Protein AF-A0A434KR19-F1 (afdb_monomer_lite)

Structure (mmCIF, N/CA/C/O backbone):
data_AF-A0A434KR19-F1
#
_entry.id   AF-A0A434KR19-F1
#
loop_
_atom_site.group_PDB
_atom_site.id
_atom_site.type_symbol
_atom_site.label_atom_id
_atom_site.label_alt_id
_atom_site.label_comp_id
_atom_site.label_asym_id
_atom_site.label_entity_id
_atom_site.label_seq_id
_atom_site.pdbx_PDB_ins_code
_atom_site.Cartn_x
_atom_site.Cartn_y
_atom_site.Cartn_z
_atom_site.occupancy
_atom_site.B_iso_or_equiv
_atom_site.auth_seq_id
_atom_site.auth_comp_id
_atom_site.auth_asym_id
_atom_site.auth_atom_id
_atom_site.pdbx_PDB_model_num
ATOM 1 N N . VAL A 1 1 ? 11.320 -6.186 -29.090 1.00 55.41 1 VAL A N 1
ATOM 2 C CA . VAL A 1 1 ? 11.719 -5.763 -27.721 1.00 55.41 1 VAL A CA 1
ATOM 3 C C . VAL A 1 1 ? 12.487 -6.864 -26.986 1.00 55.41 1 VAL A C 1
ATOM 5 O O . VAL A 1 1 ? 13.614 -6.605 -26.593 1.00 55.41 1 VAL A O 1
ATOM 8 N N . LEU A 1 2 ? 11.973 -8.102 -26.928 1.00 60.78 2 LEU A N 1
ATOM 9 C CA . LEU A 1 2 ? 12.638 -9.253 -26.282 1.00 60.78 2 LEU A CA 1
ATOM 10 C C . LEU A 1 2 ? 14.082 -9.520 -26.752 1.00 60.78 2 LEU A C 1
ATOM 12 O O . LEU A 1 2 ? 14.963 -9.740 -25.931 1.00 60.78 2 LEU A O 1
ATOM 16 N N . TYR A 1 3 ? 14.358 -9.425 -28.057 1.00 57.06 3 TYR A N 1
ATOM 17 C CA . TYR A 1 3 ? 15.700 -9.703 -28.590 1.00 57.06 3 TYR A CA 1
ATOM 18 C C . TYR A 1 3 ? 16.767 -8.686 -28.136 1.00 57.06 3 TYR A C 1
ATOM 20 O O . TYR A 1 3 ? 17.941 -9.021 -28.034 1.00 57.06 3 TYR A O 1
ATOM 28 N N . ARG A 1 4 ? 16.365 -7.444 -27.818 1.00 59.31 4 ARG A N 1
ATOM 29 C CA . ARG A 1 4 ? 17.275 -6.398 -27.317 1.00 59.31 4 ARG A CA 1
ATOM 30 C C . ARG A 1 4 ? 17.530 -6.506 -25.812 1.00 59.31 4 ARG A C 1
ATOM 32 O O . ARG A 1 4 ? 18.571 -6.047 -25.362 1.00 59.31 4 ARG A O 1
ATOM 39 N N . SER A 1 5 ? 16.640 -7.139 -25.045 1.00 60.62 5 SER A N 1
ATOM 40 C CA . SER A 1 5 ? 16.834 -7.371 -23.604 1.00 60.62 5 SER A CA 1
ATOM 41 C C . SER A 1 5 ? 18.056 -8.255 -23.315 1.00 60.62 5 SER A C 1
ATOM 43 O O . SER A 1 5 ? 18.729 -8.062 -22.305 1.00 60.62 5 SER A O 1
ATOM 45 N N . TYR A 1 6 ? 18.411 -9.151 -24.245 1.00 59.09 6 TYR A N 1
ATOM 46 C CA . TYR A 1 6 ? 19.608 -9.996 -24.152 1.00 59.09 6 TYR A CA 1
ATOM 47 C C . TYR A 1 6 ? 20.936 -9.240 -24.292 1.00 59.09 6 TYR A C 1
ATOM 49 O O . TYR A 1 6 ? 21.976 -9.789 -23.944 1.00 59.09 6 TYR A O 1
ATOM 57 N N . LEU A 1 7 ? 20.917 -7.985 -24.759 1.00 59.91 7 LEU A N 1
ATOM 58 C CA . LEU A 1 7 ? 22.107 -7.123 -24.764 1.00 59.91 7 LEU A CA 1
ATOM 59 C C . LEU A 1 7 ? 22.438 -6.580 -23.366 1.00 59.91 7 LEU A C 1
ATOM 61 O O . LEU A 1 7 ? 23.553 -6.127 -23.138 1.00 59.91 7 LEU A O 1
ATOM 65 N N . ILE A 1 8 ? 21.469 -6.612 -22.446 1.00 60.66 8 ILE A N 1
ATOM 66 C CA . ILE A 1 8 ? 21.573 -6.047 -21.095 1.00 60.66 8 ILE A CA 1
ATOM 67 C C . ILE A 1 8 ? 21.792 -7.166 -20.065 1.00 60.66 8 ILE A C 1
ATOM 69 O O . ILE A 1 8 ? 22.551 -6.994 -19.113 1.00 60.66 8 ILE A O 1
ATOM 73 N N . TRP A 1 9 ? 21.159 -8.329 -20.275 1.00 59.41 9 TRP A N 1
ATOM 74 C CA . TRP A 1 9 ? 21.314 -9.519 -19.434 1.00 59.41 9 TRP A CA 1
ATOM 75 C C . TRP A 1 9 ? 21.471 -10.787 -20.294 1.00 59.41 9 TRP A C 1
ATOM 77 O O . TRP A 1 9 ? 20.472 -11.381 -20.719 1.00 59.41 9 TRP A O 1
ATOM 87 N N . PRO A 1 10 ? 22.710 -11.231 -20.569 1.00 60.31 10 PRO A N 1
ATOM 88 C CA . PRO A 1 10 ? 22.957 -12.482 -21.279 1.00 60.31 10 PRO A CA 1
ATOM 89 C C . PRO A 1 10 ? 22.515 -13.686 -20.434 1.00 60.31 10 PRO A C 1
ATOM 91 O O . PRO A 1 10 ? 22.869 -13.787 -19.264 1.00 60.31 10 PRO A O 1
ATOM 94 N N . VAL A 1 11 ? 21.798 -14.646 -21.030 1.00 60.50 11 VAL A N 1
ATOM 95 C CA . VAL A 1 11 ? 21.275 -15.859 -20.344 1.00 60.50 11 VAL A CA 1
ATOM 96 C C . VAL A 1 11 ? 22.379 -16.692 -19.678 1.00 60.50 11 VAL A C 1
ATOM 98 O O . VAL A 1 11 ? 22.134 -17.406 -18.711 1.00 60.50 11 VAL A O 1
ATOM 101 N N . TYR A 1 12 ? 23.608 -16.578 -20.181 1.00 63.00 12 TYR A N 1
ATOM 102 C CA . TYR A 1 12 ? 24.769 -17.340 -19.726 1.00 63.00 12 TYR A CA 1
ATOM 103 C C . TYR A 1 12 ? 25.576 -16.648 -18.615 1.00 63.00 12 TYR A C 1
ATOM 105 O O . TYR A 1 12 ? 26.615 -17.169 -18.212 1.00 63.00 12 TYR A O 1
ATOM 113 N N . GLN A 1 13 ? 25.132 -15.488 -18.116 1.00 61.16 13 GLN A N 1
ATOM 114 C CA . GLN A 1 13 ? 25.788 -14.767 -17.024 1.00 61.16 13 GLN A CA 1
ATOM 115 C C . GLN A 1 13 ? 24.797 -14.464 -15.894 1.00 61.16 13 GLN A C 1
ATOM 117 O O . GLN A 1 13 ? 23.696 -13.966 -16.111 1.00 61.16 13 GLN A O 1
ATOM 122 N N . PHE A 1 14 ? 25.201 -14.790 -14.663 1.00 58.28 14 PHE A N 1
ATOM 123 C CA . PHE A 1 14 ? 24.378 -14.595 -13.462 1.00 58.28 14 PHE A CA 1
ATOM 124 C C . PHE A 1 14 ? 24.344 -13.131 -12.996 1.00 58.28 14 PHE A C 1
ATOM 126 O O . PHE A 1 14 ? 23.453 -12.735 -12.253 1.00 58.28 14 PHE A O 1
ATOM 133 N N . HIS A 1 15 ? 25.312 -12.325 -13.434 1.00 58.28 15 HIS A N 1
ATOM 134 C CA . HIS A 1 15 ? 25.331 -10.884 -13.231 1.00 58.28 15 HIS A CA 1
ATOM 135 C C . HIS A 1 15 ? 25.274 -10.182 -14.593 1.00 58.28 15 HIS A C 1
ATOM 137 O O . HIS A 1 15 ? 25.938 -10.631 -15.530 1.00 58.28 15 HIS A O 1
ATOM 143 N N . PRO A 1 16 ? 24.516 -9.081 -14.725 1.00 63.03 16 PRO A N 1
ATOM 144 C CA . PRO A 1 16 ? 24.569 -8.269 -15.926 1.00 63.03 16 PRO A CA 1
ATOM 145 C C . PRO A 1 16 ? 25.968 -7.658 -16.021 1.00 63.03 16 PRO A C 1
ATOM 147 O O . PRO A 1 16 ? 26.580 -7.319 -15.003 1.00 63.03 16 PRO A O 1
ATOM 150 N N . THR A 1 17 ? 26.490 -7.490 -17.233 1.00 62.44 17 THR A N 1
ATOM 151 C CA . THR A 1 17 ? 27.694 -6.685 -17.453 1.00 62.44 17 THR A CA 1
ATOM 152 C C . THR A 1 17 ? 27.364 -5.229 -17.118 1.00 62.44 17 THR A C 1
ATOM 154 O O . THR A 1 17 ? 26.911 -4.469 -17.976 1.00 62.44 17 THR A O 1
ATOM 157 N N . LEU A 1 18 ? 27.536 -4.854 -15.846 1.00 60.97 18 LEU A N 1
ATOM 158 C CA . LEU A 1 18 ? 27.341 -3.503 -15.319 1.00 60.97 18 LEU A CA 1
ATOM 159 C C . LEU A 1 18 ? 28.427 -2.576 -15.878 1.00 60.97 18 LEU A C 1
ATOM 161 O O . LEU A 1 18 ? 29.409 -2.246 -15.221 1.00 60.97 18 LEU A O 1
ATOM 165 N N . SER A 1 19 ? 28.251 -2.151 -17.125 1.00 66.69 19 SER A N 1
ATOM 166 C CA . SER A 1 19 ? 28.889 -0.932 -17.612 1.00 66.69 19 SER A CA 1
ATOM 167 C C . SER A 1 19 ? 28.322 0.259 -16.823 1.00 66.69 19 SER A C 1
ATOM 169 O O . SER A 1 19 ? 27.155 0.233 -16.430 1.00 66.69 19 SER A O 1
ATOM 171 N N . GLY A 1 20 ? 29.121 1.303 -16.569 1.00 71.31 20 GLY A N 1
ATOM 172 C CA . GLY A 1 20 ? 28.676 2.497 -15.825 1.00 71.31 20 GLY A CA 1
ATOM 173 C C . GLY A 1 20 ? 27.297 3.042 -16.256 1.00 71.31 20 GLY A C 1
ATOM 174 O O . GLY A 1 20 ? 26.466 3.303 -15.386 1.00 71.31 20 GLY A O 1
ATOM 175 N N . PRO A 1 21 ? 26.989 3.121 -17.567 1.00 72.12 21 PRO A N 1
ATOM 176 C CA . PRO A 1 21 ? 25.655 3.481 -18.053 1.00 72.12 21 PRO A CA 1
ATOM 177 C C . PRO A 1 21 ? 24.552 2.486 -17.653 1.00 72.12 21 PRO A C 1
ATOM 179 O O . PRO A 1 21 ? 23.480 2.900 -17.227 1.00 72.12 21 PRO A O 1
ATOM 182 N N . GLY A 1 22 ? 24.814 1.176 -17.717 1.00 70.31 22 GLY A N 1
ATOM 183 C CA . GLY A 1 22 ? 23.843 0.144 -17.331 1.00 70.31 22 GLY A CA 1
ATOM 184 C C . GLY A 1 22 ? 23.490 0.153 -15.839 1.00 70.31 22 GLY A C 1
ATOM 185 O O . GLY A 1 22 ? 22.349 -0.127 -15.476 1.00 70.31 22 GLY A O 1
ATOM 186 N N . ALA A 1 23 ? 24.435 0.528 -14.969 1.00 76.56 23 ALA A N 1
ATOM 187 C CA . ALA A 1 23 ? 24.169 0.715 -13.540 1.00 76.56 23 ALA A CA 1
ATOM 188 C C . ALA A 1 23 ? 23.216 1.895 -13.275 1.00 76.56 23 ALA A C 1
ATOM 190 O O . ALA A 1 23 ? 22.334 1.799 -12.423 1.00 76.56 23 ALA A O 1
ATOM 191 N N . MET A 1 24 ? 23.368 2.990 -14.026 1.00 79.81 24 MET A N 1
ATOM 192 C CA . MET A 1 24 ? 22.515 4.174 -13.897 1.00 79.81 24 MET A CA 1
ATOM 193 C C . MET A 1 24 ? 21.082 3.902 -14.370 1.00 79.81 24 MET A C 1
ATOM 195 O O . MET A 1 24 ? 20.129 4.297 -13.703 1.00 79.81 24 MET A O 1
ATOM 199 N N . GLU A 1 25 ? 20.922 3.155 -15.463 1.00 78.50 25 GLU A N 1
ATOM 200 C CA . GLU A 1 25 ? 19.608 2.704 -15.940 1.00 78.50 25 GLU A CA 1
ATOM 201 C C . GLU A 1 25 ? 18.905 1.798 -14.916 1.00 78.50 25 GLU A C 1
ATOM 203 O O . GLU A 1 25 ? 17.711 1.952 -14.656 1.00 78.50 25 GLU A O 1
ATOM 208 N N . LEU A 1 26 ? 19.644 0.894 -14.261 1.00 80.56 26 LEU A N 1
ATOM 209 C CA . LEU A 1 26 ? 19.093 0.052 -13.196 1.00 80.56 26 LEU A CA 1
ATOM 210 C C . LEU A 1 26 ? 18.628 0.879 -11.987 1.00 80.56 26 LEU A C 1
ATOM 212 O O . LEU A 1 26 ? 17.569 0.601 -11.422 1.00 80.56 26 LEU A O 1
ATOM 216 N N . LEU A 1 27 ? 19.384 1.912 -11.606 1.00 85.62 27 LEU A N 1
ATOM 217 C CA . LEU A 1 27 ? 18.975 2.850 -10.558 1.00 85.62 27 LEU A CA 1
ATOM 218 C C . LEU A 1 27 ? 17.734 3.654 -10.964 1.00 85.62 27 LEU A C 1
ATOM 220 O O . LEU A 1 27 ? 16.846 3.849 -10.137 1.00 85.62 27 LEU A O 1
ATOM 224 N N . GLY A 1 28 ? 17.628 4.063 -12.230 1.00 86.75 28 GLY A N 1
ATOM 225 C CA . GLY A 1 28 ? 16.427 4.711 -12.763 1.00 86.75 28 GLY A CA 1
ATOM 226 C C . GLY A 1 28 ? 15.193 3.803 -12.705 1.00 86.75 28 GLY A C 1
ATOM 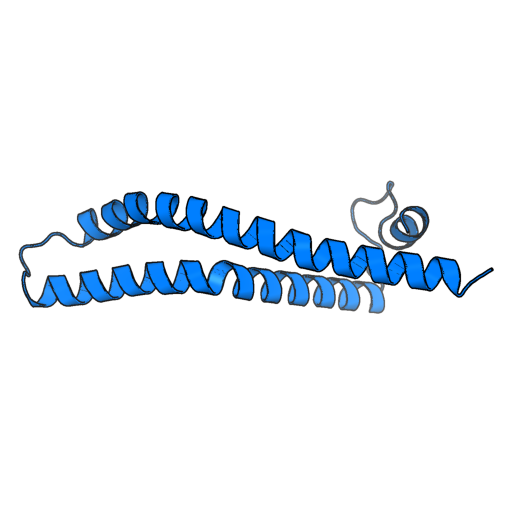227 O O . GLY A 1 28 ? 14.105 4.247 -12.330 1.00 86.75 28 GLY A O 1
ATOM 228 N N . LEU A 1 29 ? 15.359 2.510 -12.999 1.00 84.75 29 LEU A N 1
ATOM 229 C CA . LEU A 1 29 ? 14.298 1.512 -12.836 1.00 84.75 29 LEU A CA 1
ATOM 230 C C . LEU A 1 29 ? 13.908 1.332 -11.367 1.00 84.75 29 LEU A C 1
ATOM 232 O O . LEU A 1 29 ? 12.717 1.282 -11.058 1.00 84.75 29 LEU A O 1
ATOM 236 N N . LEU A 1 30 ? 14.886 1.273 -10.462 1.00 88.19 30 LEU A N 1
ATOM 237 C CA . LEU A 1 30 ? 14.628 1.186 -9.027 1.00 88.19 30 LEU A CA 1
ATOM 238 C C . LEU A 1 30 ? 13.862 2.416 -8.522 1.00 88.19 30 LEU A C 1
ATOM 240 O O . LEU A 1 30 ? 12.873 2.252 -7.810 1.00 88.19 30 LEU A O 1
ATOM 244 N N . ASP A 1 31 ? 14.259 3.626 -8.925 1.00 92.38 31 ASP A N 1
ATOM 245 C CA . ASP A 1 31 ? 13.553 4.863 -8.567 1.00 92.38 31 ASP A CA 1
ATOM 246 C C . ASP A 1 31 ? 12.103 4.833 -9.065 1.00 92.38 31 ASP A C 1
ATOM 248 O O . ASP A 1 31 ? 11.171 5.146 -8.321 1.00 92.38 31 ASP A O 1
ATOM 252 N N . ARG A 1 32 ? 11.882 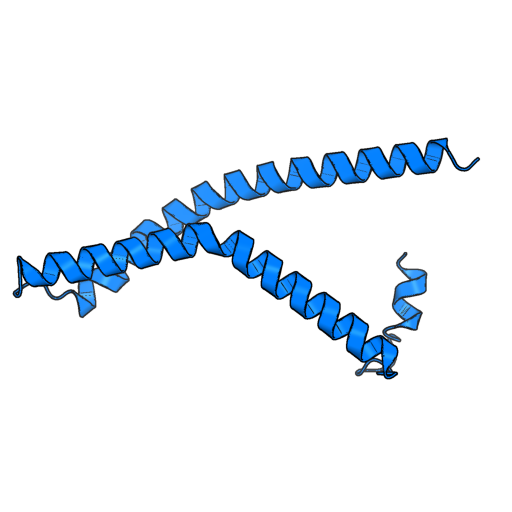4.358 -10.296 1.00 88.69 32 ARG A N 1
ATOM 253 C CA . ARG A 1 32 ? 10.533 4.195 -10.850 1.00 88.69 32 ARG A CA 1
ATOM 254 C C . ARG A 1 32 ? 9.701 3.200 -10.043 1.00 88.69 32 ARG A C 1
ATOM 256 O O . ARG A 1 32 ? 8.565 3.517 -9.701 1.00 88.69 32 ARG A O 1
ATOM 263 N N . ILE A 1 33 ? 10.258 2.038 -9.701 1.00 89.88 33 ILE A N 1
ATOM 264 C CA . ILE A 1 33 ? 9.575 1.029 -8.877 1.00 89.88 33 ILE A CA 1
ATOM 265 C C . ILE A 1 33 ? 9.227 1.610 -7.506 1.00 89.88 33 ILE A C 1
ATOM 267 O O . ILE A 1 33 ? 8.089 1.473 -7.064 1.00 89.88 33 ILE A O 1
ATOM 271 N N . MET A 1 34 ? 10.167 2.298 -6.858 1.00 92.94 34 MET A N 1
ATOM 272 C CA . MET A 1 34 ? 9.954 2.923 -5.551 1.00 92.94 34 MET A CA 1
ATOM 273 C C . MET A 1 34 ? 8.850 3.980 -5.602 1.00 92.94 34 MET A C 1
ATOM 275 O O . MET A 1 34 ? 7.950 3.966 -4.762 1.00 92.94 34 MET A O 1
ATOM 279 N N . ARG A 1 35 ? 8.864 4.863 -6.609 1.00 92.12 35 ARG A N 1
ATOM 280 C CA . ARG A 1 35 ? 7.811 5.872 -6.807 1.00 92.12 35 ARG A CA 1
ATOM 281 C C . ARG A 1 35 ? 6.451 5.232 -7.032 1.00 92.12 35 ARG A C 1
ATOM 283 O O . ARG A 1 35 ? 5.485 5.634 -6.389 1.00 92.12 35 ARG A O 1
ATOM 290 N N . THR A 1 36 ? 6.366 4.237 -7.913 1.00 87.69 36 THR A N 1
ATOM 291 C CA . THR A 1 36 ? 5.105 3.541 -8.188 1.00 87.69 36 THR A CA 1
ATOM 292 C C . THR A 1 36 ? 4.608 2.799 -6.950 1.00 87.69 36 THR A C 1
ATOM 294 O O . THR A 1 36 ? 3.438 2.926 -6.603 1.00 87.69 36 THR A O 1
ATOM 297 N N . ALA A 1 37 ? 5.484 2.098 -6.228 1.00 88.88 37 ALA A N 1
ATOM 298 C CA . ALA A 1 37 ? 5.130 1.421 -4.985 1.00 88.88 37 ALA A CA 1
ATOM 299 C C . ALA A 1 37 ? 4.610 2.408 -3.933 1.00 88.88 37 ALA A C 1
ATOM 301 O O . ALA A 1 37 ? 3.617 2.125 -3.264 1.00 88.88 37 ALA A O 1
ATOM 302 N N . LEU A 1 38 ? 5.231 3.583 -3.806 1.00 91.44 38 LEU A N 1
ATOM 303 C CA . LEU A 1 38 ? 4.801 4.611 -2.863 1.00 91.44 38 LEU A CA 1
ATOM 304 C C . LEU A 1 38 ? 3.447 5.222 -3.253 1.00 91.44 38 LEU A C 1
ATOM 306 O O . LEU A 1 38 ? 2.581 5.382 -2.398 1.00 91.44 38 LEU A O 1
ATOM 310 N N . LEU A 1 39 ? 3.236 5.514 -4.538 1.00 90.56 39 LEU A N 1
ATOM 311 C CA . LEU A 1 39 ? 1.966 6.047 -5.042 1.00 90.56 39 LEU A CA 1
ATOM 312 C C . LEU A 1 39 ? 0.816 5.045 -4.875 1.00 90.56 39 LEU A C 1
ATOM 314 O O . LEU A 1 39 ? -0.268 5.424 -4.437 1.00 90.56 39 LEU A O 1
ATOM 318 N N . VAL A 1 40 ? 1.065 3.769 -5.175 1.00 89.50 40 VAL A N 1
ATOM 319 C CA . VAL A 1 40 ? 0.071 2.692 -5.049 1.00 89.50 40 VAL A CA 1
ATOM 320 C C . VAL A 1 40 ? -0.200 2.349 -3.581 1.00 89.50 40 VAL A C 1
ATOM 322 O O . VAL A 1 40 ? -1.340 2.151 -3.180 1.00 89.50 40 VAL A O 1
ATOM 325 N N . SER A 1 41 ? 0.823 2.293 -2.730 1.00 90.62 41 SER A N 1
ATOM 326 C CA . SER A 1 41 ? 0.616 1.997 -1.303 1.00 90.62 41 SER A CA 1
ATOM 327 C C . SER A 1 41 ? 0.074 3.187 -0.508 1.00 90.62 41 SER A C 1
ATOM 329 O O . SER A 1 41 ? -0.539 2.976 0.538 1.00 90.62 41 SER A O 1
ATOM 331 N N . GLY A 1 42 ? 0.256 4.418 -0.997 1.00 92.19 42 GLY A N 1
ATOM 332 C CA . GLY A 1 42 ? -0.087 5.663 -0.307 1.00 92.19 42 GLY A CA 1
ATOM 333 C C . GLY A 1 42 ? -1.483 5.677 0.327 1.00 92.19 42 GLY A C 1
ATOM 334 O O . GLY A 1 42 ? -1.575 5.889 1.539 1.00 92.19 42 GLY A O 1
ATOM 335 N N . PRO A 1 43 ? -2.565 5.395 -0.424 1.00 90.25 43 PRO A N 1
ATOM 336 C CA . PRO A 1 43 ? -3.920 5.368 0.126 1.00 90.25 43 PRO A CA 1
ATOM 337 C C . PRO A 1 43 ? -4.086 4.344 1.255 1.00 90.25 43 PRO A C 1
ATOM 339 O O . PRO A 1 43 ? -4.635 4.658 2.309 1.00 90.25 43 PRO A O 1
ATOM 342 N N . VAL A 1 44 ? -3.571 3.126 1.070 1.00 91.69 44 VAL A N 1
ATOM 343 C CA . VAL A 1 44 ? -3.684 2.044 2.060 1.00 91.69 44 VAL A CA 1
ATOM 344 C C . VAL A 1 44 ? -2.912 2.394 3.332 1.00 91.69 44 VAL A C 1
ATOM 346 O O . VAL A 1 44 ? -3.446 2.274 4.435 1.00 91.69 44 VAL A O 1
ATOM 349 N N . VAL A 1 45 ? -1.676 2.875 3.187 1.00 93.00 45 VAL A N 1
ATOM 350 C CA . VAL A 1 45 ? -0.828 3.298 4.310 1.00 93.00 45 VAL A CA 1
ATOM 351 C C . VAL A 1 45 ? -1.484 4.443 5.080 1.00 93.00 45 VAL A C 1
ATOM 353 O O . VAL 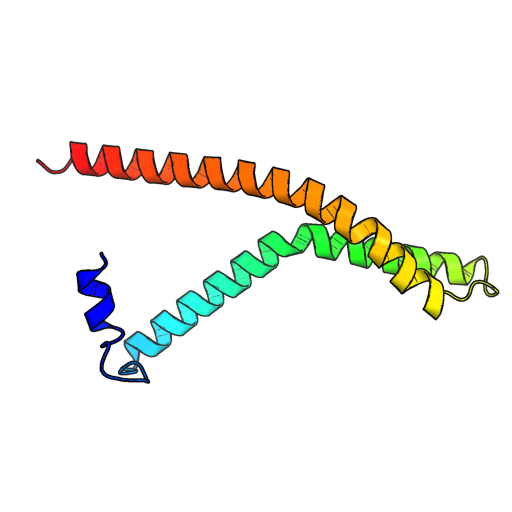A 1 45 ? -1.512 4.405 6.310 1.00 93.00 45 VAL A O 1
ATOM 356 N N . PHE A 1 46 ? -2.074 5.416 4.382 1.00 93.50 46 PHE A N 1
ATOM 357 C CA . PHE A 1 46 ? -2.797 6.522 5.007 1.00 93.50 46 PHE A CA 1
ATOM 358 C C . PHE A 1 46 ? -3.938 6.030 5.911 1.00 93.50 46 PHE A C 1
ATOM 360 O O . PHE A 1 46 ? -4.017 6.433 7.073 1.00 93.50 46 PHE A O 1
ATOM 367 N N . PHE A 1 47 ? -4.774 5.104 5.431 1.00 92.81 47 PHE A N 1
ATOM 368 C CA . PHE A 1 47 ? -5.850 4.531 6.246 1.00 92.81 47 PHE A CA 1
ATOM 369 C C . PHE A 1 47 ? -5.326 3.741 7.449 1.00 92.81 47 PHE A C 1
ATOM 371 O O . PHE A 1 47 ? -5.865 3.868 8.549 1.00 92.81 47 PHE A O 1
ATOM 378 N N . LEU A 1 48 ? -4.263 2.952 7.277 1.00 91.75 48 LEU A N 1
ATOM 379 C CA . LEU A 1 48 ? -3.674 2.189 8.382 1.00 91.75 48 LEU A CA 1
ATOM 380 C C . LEU A 1 48 ? -3.083 3.100 9.467 1.00 91.75 48 LEU A C 1
ATOM 382 O O . LEU A 1 48 ? -3.254 2.818 10.655 1.00 91.75 48 LEU A O 1
ATOM 386 N N . ILE A 1 49 ? -2.448 4.208 9.075 1.00 93.50 49 ILE A N 1
ATOM 387 C CA . ILE A 1 49 ? -1.956 5.230 10.009 1.00 93.50 49 ILE A CA 1
ATOM 388 C C . ILE A 1 49 ? -3.128 5.917 10.719 1.00 93.50 49 ILE A C 1
ATOM 390 O O . ILE A 1 49 ? -3.062 6.167 11.922 1.00 93.50 49 ILE A O 1
ATOM 394 N N . LEU A 1 50 ? -4.231 6.184 10.019 1.00 93.50 50 LEU A N 1
ATOM 395 C CA . LEU A 1 50 ? -5.428 6.775 10.622 1.00 93.50 50 LEU A CA 1
ATOM 396 C C . LEU A 1 50 ? -6.031 5.864 11.703 1.00 93.50 50 LEU A C 1
ATOM 398 O O . LEU A 1 50 ? -6.465 6.351 12.751 1.00 93.50 50 LEU A O 1
ATOM 402 N N . ILE A 1 51 ? -5.992 4.543 11.503 1.00 90.62 51 ILE A N 1
ATOM 403 C CA . ILE A 1 51 ? -6.357 3.564 12.538 1.00 90.62 51 ILE A CA 1
ATOM 404 C C . ILE A 1 51 ? -5.416 3.679 13.744 1.00 90.62 51 ILE A C 1
ATOM 406 O O . ILE A 1 51 ? -5.894 3.711 14.878 1.00 90.62 51 ILE A O 1
ATOM 410 N N . ASP A 1 52 ? -4.102 3.798 13.532 1.00 88.69 52 ASP A N 1
ATOM 411 C CA . ASP A 1 52 ? -3.148 3.980 14.637 1.00 88.69 52 ASP A CA 1
ATOM 412 C C . ASP A 1 52 ? -3.404 5.261 15.428 1.00 88.69 52 ASP A C 1
ATOM 414 O O . ASP A 1 52 ? -3.407 5.235 16.661 1.00 88.69 52 ASP A O 1
ATOM 418 N N . ILE A 1 53 ? -3.673 6.370 14.738 1.00 91.69 53 ILE A N 1
ATOM 419 C CA . ILE A 1 53 ? -4.003 7.649 15.375 1.00 91.69 53 ILE A CA 1
ATOM 420 C C . ILE A 1 53 ? -5.306 7.519 16.170 1.00 91.69 53 ILE A C 1
ATOM 422 O O . ILE A 1 53 ? -5.377 7.965 17.316 1.00 91.69 53 ILE A O 1
ATOM 426 N N . SER A 1 54 ? -6.318 6.856 15.607 1.00 89.69 54 SER A N 1
ATOM 427 C CA . SER A 1 54 ? -7.602 6.623 16.279 1.00 89.69 54 SER A CA 1
ATOM 428 C C . SER A 1 54 ? -7.425 5.793 17.552 1.00 89.69 54 SER A C 1
ATOM 430 O O . SER A 1 54 ? -7.967 6.136 18.602 1.00 89.69 54 SER A O 1
ATOM 432 N N . MET A 1 55 ? -6.603 4.743 17.496 1.00 87.56 55 MET A N 1
ATOM 433 C CA . MET A 1 55 ? -6.248 3.927 18.659 1.00 87.56 55 MET A CA 1
ATOM 434 C C . MET A 1 55 ? -5.464 4.725 19.699 1.00 87.56 55 MET A C 1
ATOM 436 O O . MET A 1 55 ? -5.721 4.599 20.896 1.00 87.56 55 MET A O 1
ATOM 440 N N . MET A 1 56 ? -4.521 5.561 19.260 1.00 88.19 56 MET A N 1
ATOM 441 C CA . MET A 1 56 ? -3.752 6.438 20.141 1.00 88.19 56 MET A CA 1
ATOM 442 C C . MET A 1 56 ? -4.665 7.417 20.888 1.00 88.19 56 MET A C 1
ATOM 444 O O . MET A 1 56 ? -4.513 7.589 22.098 1.00 88.19 56 MET A O 1
ATOM 448 N N . LEU A 1 57 ? -5.639 8.012 20.196 1.00 89.06 57 LEU A N 1
ATOM 449 C CA . LEU A 1 57 ? -6.647 8.880 20.803 1.00 89.06 57 LEU A CA 1
ATOM 450 C C . LEU A 1 57 ? -7.556 8.102 21.760 1.00 89.06 57 LEU A C 1
ATOM 452 O O . LEU A 1 57 ? -7.781 8.553 22.880 1.00 89.06 57 LEU A O 1
ATOM 456 N N . LEU A 1 58 ? -8.021 6.912 21.374 1.00 87.31 58 LEU A N 1
ATOM 457 C CA . LEU A 1 58 ? -8.889 6.081 22.211 1.00 87.31 58 LEU A CA 1
ATOM 458 C C . LEU A 1 58 ? -8.223 5.713 23.545 1.00 87.31 58 LEU A C 1
ATOM 460 O O . LEU A 1 58 ? -8.866 5.779 24.593 1.00 87.31 58 LEU A O 1
ATOM 464 N N . ARG A 1 59 ? -6.916 5.421 23.534 1.00 83.69 59 ARG A N 1
ATOM 465 C CA . ARG A 1 59 ? -6.134 5.184 24.762 1.00 83.69 59 ARG A CA 1
ATOM 466 C C . ARG A 1 59 ? -6.164 6.364 25.733 1.00 83.69 59 ARG A C 1
ATOM 468 O O . ARG A 1 59 ? -6.046 6.142 26.934 1.00 83.69 59 ARG A O 1
ATOM 475 N N . ARG A 1 60 ? -6.295 7.601 25.239 1.00 84.62 60 ARG A N 1
ATOM 476 C CA . ARG A 1 60 ? -6.362 8.804 26.084 1.00 84.62 60 ARG A CA 1
ATOM 477 C C . ARG A 1 60 ? -7.684 8.896 26.847 1.00 84.62 60 ARG A C 1
ATOM 479 O O . ARG A 1 60 ? -7.685 9.387 27.969 1.00 84.62 60 ARG A O 1
ATOM 486 N N . PHE A 1 61 ? -8.784 8.427 26.257 1.00 82.81 61 PHE A N 1
ATOM 487 C CA . PHE A 1 61 ? -10.120 8.473 26.866 1.00 82.81 61 PHE A CA 1
ATOM 488 C C . PHE A 1 61 ? -10.461 7.216 27.675 1.00 82.81 61 PHE A C 1
ATOM 490 O O . PHE A 1 61 ? -11.222 7.293 28.635 1.00 82.81 61 PHE A O 1
ATOM 497 N N . ALA A 1 62 ? -9.888 6.067 27.314 1.00 79.44 62 ALA A N 1
ATOM 498 C CA . ALA A 1 62 ? -10.079 4.797 28.005 1.00 79.44 62 ALA A CA 1
ATOM 499 C C . ALA A 1 62 ? -8.717 4.121 28.257 1.00 79.44 62 ALA A C 1
ATOM 501 O O . ALA A 1 62 ? -8.325 3.219 27.515 1.00 79.44 62 ALA A O 1
ATOM 502 N N . PRO A 1 63 ? -7.968 4.523 29.298 1.00 74.62 63 PRO A N 1
ATOM 503 C CA . PRO A 1 63 ? -6.639 3.973 29.579 1.00 74.62 63 PRO A CA 1
ATOM 504 C C . PRO A 1 63 ? -6.657 2.473 29.926 1.00 74.62 63 PRO A C 1
ATOM 506 O O . PRO A 1 63 ? -5.641 1.800 29.770 1.00 74.62 63 PRO A O 1
ATOM 509 N N . GLN A 1 64 ? -7.810 1.924 30.330 1.00 77.62 64 GLN A N 1
ATOM 510 C CA . GLN A 1 64 ? -8.011 0.484 30.532 1.00 77.62 64 GLN A CA 1
ATOM 511 C C . GLN A 1 64 ? -8.038 -0.345 29.231 1.00 77.62 64 GLN A C 1
ATOM 513 O O . GLN A 1 64 ? -7.957 -1.574 29.284 1.00 77.62 64 GLN A O 1
ATOM 518 N N . PHE A 1 65 ? -8.150 0.287 28.055 1.00 75.12 65 PHE A N 1
ATOM 519 C CA . PHE A 1 65 ? -8.143 -0.418 26.772 1.00 75.12 65 PHE A CA 1
ATOM 520 C C . PHE A 1 65 ? -6.725 -0.896 26.420 1.00 75.12 65 PHE A C 1
ATOM 522 O O . PHE A 1 65 ? -5.809 -0.099 26.203 1.00 75.12 65 PHE A O 1
ATOM 529 N N . LYS A 1 66 ? -6.536 -2.217 26.293 1.00 73.19 66 LYS A N 1
ATOM 530 C CA . LYS A 1 66 ? -5.268 -2.839 25.866 1.00 73.19 66 LYS A CA 1
ATOM 531 C C . LYS A 1 66 ? -5.042 -2.654 24.363 1.00 73.19 66 LYS A C 1
ATOM 533 O O . LYS A 1 66 ? -5.135 -3.593 23.573 1.00 73.19 66 LYS A O 1
ATOM 538 N N . ALA A 1 67 ? -4.721 -1.432 23.951 1.00 68.38 67 ALA A N 1
ATOM 539 C CA . ALA A 1 67 ? -4.476 -1.102 22.549 1.00 68.38 67 ALA A CA 1
ATOM 540 C C . ALA A 1 67 ? -3.341 -1.924 21.905 1.00 68.38 67 ALA A C 1
ATOM 542 O O . ALA A 1 67 ? -3.363 -2.109 20.692 1.00 68.38 67 ALA A O 1
ATOM 543 N N . SER A 1 68 ? -2.392 -2.467 22.687 1.00 69.69 68 SER A N 1
ATOM 544 C CA . SER A 1 68 ? -1.344 -3.357 22.155 1.00 69.69 68 SER A CA 1
ATOM 545 C C . SER A 1 68 ? -1.895 -4.666 21.583 1.00 69.69 68 SER A C 1
ATOM 547 O O . SER A 1 68 ? -1.275 -5.244 20.698 1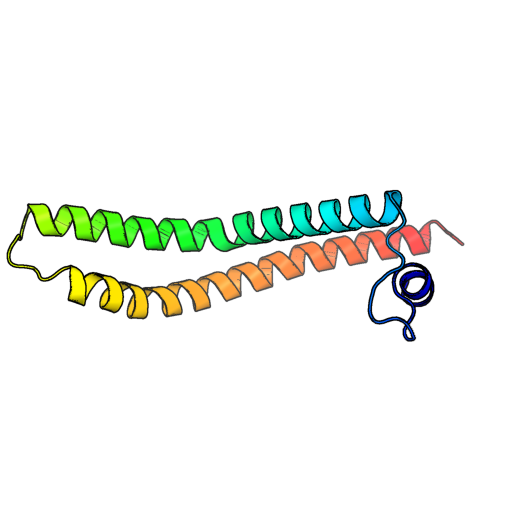.00 69.69 68 SER A O 1
ATOM 549 N N . GLN A 1 69 ? -3.062 -5.117 22.052 1.00 75.19 69 GLN A N 1
ATOM 550 C CA . GLN A 1 69 ? -3.734 -6.318 21.550 1.00 75.19 69 GLN A CA 1
ATOM 551 C C . GLN A 1 69 ? -4.800 -5.971 20.503 1.00 75.19 69 GLN A C 1
ATOM 553 O O . GLN A 1 69 ? -4.979 -6.700 19.531 1.00 75.19 69 GLN A O 1
ATOM 558 N N . LEU A 1 70 ? -5.484 -4.835 20.672 1.00 79.75 70 LEU A N 1
ATOM 559 C CA . LEU A 1 70 ? -6.608 -4.437 19.820 1.00 79.75 70 LEU A CA 1
ATOM 560 C C . LEU A 1 70 ? -6.199 -3.723 18.526 1.00 79.75 70 LEU A C 1
ATOM 562 O O . LEU A 1 70 ? -6.868 -3.910 17.513 1.00 79.75 70 LEU A O 1
ATOM 566 N N . SER A 1 71 ? -5.109 -2.945 18.518 1.00 82.44 71 SER A N 1
ATOM 567 C CA . SER A 1 71 ? -4.650 -2.263 17.296 1.00 82.44 71 SER A CA 1
ATOM 568 C C . SER A 1 71 ? -4.276 -3.256 16.180 1.00 82.44 71 SER A C 1
ATOM 570 O O . SER A 1 71 ? -4.827 -3.135 15.082 1.00 82.44 71 SER A O 1
ATOM 572 N N . PRO A 1 72 ? -3.460 -4.304 16.436 1.00 85.50 72 PRO A N 1
ATOM 573 C CA . PRO A 1 72 ? -3.174 -5.322 15.423 1.00 85.50 72 PRO A CA 1
ATOM 574 C C . PRO A 1 72 ? -4.428 -6.080 14.962 1.00 85.50 72 PRO A C 1
ATOM 576 O O . PRO A 1 72 ? -4.590 -6.338 13.772 1.00 85.50 72 PRO A O 1
ATOM 579 N N . ALA A 1 73 ? -5.347 -6.395 15.883 1.00 87.38 73 ALA A N 1
ATOM 580 C CA . ALA A 1 73 ? -6.580 -7.115 15.564 1.00 87.38 73 ALA A CA 1
ATOM 581 C C . ALA A 1 73 ? -7.506 -6.310 14.638 1.00 87.38 73 ALA A C 1
ATOM 583 O O . ALA A 1 73 ? -8.003 -6.839 13.646 1.00 87.38 73 ALA A O 1
ATOM 584 N N . ILE A 1 74 ? -7.698 -5.018 14.919 1.00 87.81 74 ILE A N 1
ATOM 585 C CA . ILE A 1 74 ? -8.539 -4.148 14.090 1.00 87.81 74 ILE A CA 1
ATOM 586 C C . ILE A 1 74 ? -7.923 -3.961 12.704 1.00 87.81 74 ILE A C 1
ATOM 588 O O . ILE A 1 74 ? -8.631 -4.075 11.703 1.00 87.81 74 ILE A O 1
ATOM 592 N N . LYS A 1 75 ? -6.603 -3.769 12.615 1.00 88.94 75 LYS A N 1
ATOM 593 C CA . LYS A 1 75 ? -5.918 -3.704 11.318 1.00 88.94 75 LYS A CA 1
ATOM 594 C C . LYS A 1 75 ? -6.097 -4.981 10.502 1.00 88.94 75 LYS A C 1
ATOM 596 O O . LYS A 1 75 ? -6.367 -4.877 9.313 1.00 88.94 75 LYS A O 1
ATOM 601 N N . ASN A 1 76 ? -6.029 -6.158 11.123 1.00 91.00 76 ASN A N 1
ATOM 602 C CA . ASN A 1 76 ? -6.234 -7.431 10.424 1.00 91.00 76 ASN A CA 1
ATOM 603 C C . ASN A 1 76 ? -7.648 -7.603 9.854 1.00 91.00 76 ASN A C 1
ATOM 605 O O . ASN A 1 76 ? -7.808 -8.310 8.866 1.00 91.00 76 ASN A O 1
ATOM 609 N N . ILE A 1 77 ? -8.665 -6.968 10.444 1.00 92.06 77 ILE A N 1
ATOM 610 C CA . ILE A 1 77 ? -10.042 -7.003 9.924 1.00 92.06 77 ILE A CA 1
ATOM 611 C C . ILE A 1 77 ? -10.229 -5.959 8.818 1.00 92.06 77 ILE A C 1
ATOM 613 O O . ILE A 1 77 ? -10.837 -6.238 7.787 1.00 92.06 77 ILE A O 1
ATOM 617 N N . VAL A 1 78 ? -9.696 -4.753 9.019 1.00 91.69 78 VAL A N 1
ATOM 618 C CA . VAL A 1 78 ? -9.881 -3.635 8.085 1.00 91.69 78 VAL A CA 1
ATOM 619 C C . VAL A 1 78 ? -9.032 -3.805 6.823 1.00 91.69 78 VAL A C 1
ATOM 621 O O . VAL A 1 78 ? -9.481 -3.471 5.727 1.00 91.69 78 VAL A O 1
ATOM 624 N N . PHE A 1 79 ? -7.824 -4.357 6.945 1.00 92.81 79 PHE A N 1
ATOM 625 C CA . PHE A 1 79 ? -6.884 -4.484 5.835 1.00 92.81 79 PHE A CA 1
ATOM 626 C C . PHE A 1 79 ? -7.414 -5.332 4.664 1.00 92.81 79 PHE A C 1
ATOM 628 O O . PHE A 1 79 ? -7.339 -4.845 3.540 1.00 92.81 79 PHE A O 1
ATOM 635 N N . PRO A 1 80 ? -8.002 -6.530 4.859 1.00 92.44 80 PRO A N 1
ATOM 636 C CA . PRO A 1 80 ? -8.593 -7.300 3.765 1.00 92.44 80 PRO A CA 1
ATOM 637 C C . PRO A 1 80 ? -9.728 -6.561 3.051 1.00 92.44 80 PRO A C 1
ATOM 639 O O . PRO A 1 80 ? -9.791 -6.584 1.826 1.00 92.44 80 PRO A O 1
ATOM 642 N N . VAL A 1 81 ? -10.595 -5.865 3.795 1.00 92.69 81 VAL A N 1
ATOM 643 C CA . VAL A 1 81 ? -11.708 -5.090 3.217 1.00 92.69 81 VAL A CA 1
ATOM 644 C C . VAL A 1 81 ? -11.175 -3.943 2.357 1.00 92.69 81 VAL A C 1
ATOM 646 O O . VAL A 1 81 ? -11.615 -3.761 1.218 1.00 92.69 81 VAL A O 1
ATOM 649 N N . LEU A 1 82 ? -10.184 -3.207 2.875 1.00 93.06 82 LEU A N 1
ATOM 650 C CA . LEU A 1 82 ? -9.491 -2.165 2.119 1.00 93.06 82 LEU A CA 1
ATOM 651 C C . LEU A 1 82 ? -8.800 -2.746 0.886 1.00 93.06 82 LEU A C 1
ATOM 653 O O . LEU A 1 82 ? -8.929 -2.177 -0.190 1.00 93.06 82 LEU A O 1
ATOM 657 N N . MET A 1 83 ? -8.116 -3.883 1.018 1.00 91.75 83 MET A N 1
ATOM 658 C CA . MET A 1 83 ? -7.387 -4.512 -0.082 1.00 91.75 83 MET A CA 1
ATOM 659 C C . MET A 1 83 ? -8.305 -4.995 -1.198 1.00 91.75 83 MET A C 1
ATOM 661 O O . MET A 1 83 ? -8.007 -4.733 -2.356 1.00 91.75 83 MET A O 1
ATOM 665 N N . VAL A 1 84 ? -9.428 -5.647 -0.889 1.00 93.69 84 VAL A N 1
ATOM 666 C CA . VAL A 1 84 ? -10.386 -6.096 -1.916 1.00 93.69 84 VAL A CA 1
ATOM 667 C C . VAL A 1 84 ? -10.963 -4.900 -2.674 1.00 93.69 84 VAL A C 1
ATOM 669 O O . VAL A 1 84 ? -10.991 -4.895 -3.904 1.00 93.69 84 VAL A O 1
ATOM 672 N N . THR A 1 85 ? -11.363 -3.859 -1.944 1.00 91.19 85 THR A N 1
ATOM 673 C CA . THR A 1 85 ? -11.923 -2.637 -2.539 1.00 91.19 85 THR A CA 1
ATOM 674 C C . THR A 1 85 ? -10.880 -1.906 -3.386 1.00 91.19 85 THR A C 1
ATOM 676 O O . THR A 1 85 ? -11.151 -1.499 -4.515 1.00 91.19 85 THR A O 1
ATOM 679 N N . TYR A 1 86 ? -9.660 -1.776 -2.867 1.00 91.94 86 TYR A N 1
ATOM 680 C CA . TYR A 1 86 ? -8.574 -1.081 -3.546 1.00 91.94 86 TYR A CA 1
ATOM 681 C C . TYR A 1 86 ? -8.038 -1.864 -4.748 1.00 91.94 86 TYR A C 1
ATOM 683 O O . TYR A 1 86 ? -7.697 -1.266 -5.764 1.00 91.94 86 TYR A O 1
ATOM 691 N N . ALA A 1 87 ? -8.025 -3.197 -4.684 1.00 90.06 87 ALA A N 1
ATOM 692 C CA . ALA A 1 87 ? -7.651 -4.042 -5.810 1.00 90.06 87 ALA A CA 1
ATOM 693 C C . ALA A 1 87 ? -8.603 -3.847 -6.995 1.00 90.06 87 ALA A C 1
ATOM 695 O O . ALA A 1 87 ? -8.135 -3.719 -8.123 1.00 90.06 87 ALA A O 1
ATOM 696 N N . ALA A 1 88 ? -9.917 -3.755 -6.760 1.00 90.31 88 ALA A N 1
ATOM 697 C CA . ALA A 1 88 ? -10.876 -3.469 -7.828 1.00 90.31 88 ALA A CA 1
ATOM 698 C C . ALA A 1 88 ? -10.582 -2.118 -8.507 1.00 90.31 88 ALA A C 1
ATOM 700 O O . ALA A 1 88 ? -10.491 -2.048 -9.733 1.00 90.31 88 ALA A O 1
ATOM 701 N N . TYR A 1 89 ? -10.332 -1.079 -7.704 1.00 89.06 89 TYR A N 1
ATOM 702 C CA . TYR A 1 89 ? -9.943 0.245 -8.192 1.00 89.06 89 TYR A CA 1
ATOM 703 C C . TYR A 1 89 ? -8.627 0.227 -8.991 1.00 89.06 89 TYR A C 1
ATOM 705 O O . TYR A 1 89 ? -8.525 0.845 -10.053 1.00 89.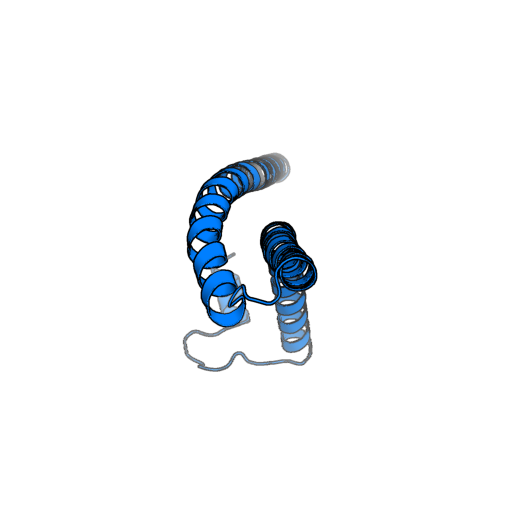06 89 TYR A O 1
ATOM 713 N N . LEU A 1 90 ? -7.615 -0.503 -8.513 1.00 88.25 90 LEU A N 1
ATOM 714 C CA . LEU A 1 90 ? -6.338 -0.654 -9.212 1.00 88.25 90 LEU A CA 1
ATOM 715 C C . LEU A 1 90 ? -6.502 -1.363 -10.555 1.00 88.25 90 LEU A C 1
ATOM 717 O O . LEU A 1 90 ? -5.926 -0.923 -11.546 1.00 88.25 90 LEU A O 1
ATOM 721 N N . VAL A 1 91 ? -7.293 -2.435 -10.609 1.00 88.12 91 VAL A N 1
ATOM 722 C CA . VAL A 1 91 ? -7.546 -3.182 -11.850 1.00 88.12 91 VAL A CA 1
ATOM 723 C C . VAL A 1 91 ? -8.216 -2.291 -12.894 1.00 88.12 91 VAL A C 1
ATOM 725 O O . VAL A 1 91 ? -7.848 -2.335 -14.068 1.00 88.12 91 VAL A O 1
ATOM 728 N N . GLU A 1 92 ? -9.177 -1.466 -12.486 1.00 86.75 92 GLU A N 1
ATOM 729 C CA . GLU A 1 92 ? -9.814 -0.495 -13.376 1.00 86.75 92 GLU A CA 1
ATOM 730 C C . GLU A 1 92 ? -8.823 0.577 -13.848 1.00 86.75 92 GLU A C 1
ATOM 732 O O . GLU A 1 92 ? -8.724 0.843 -15.047 1.00 86.75 92 GLU A O 1
ATOM 737 N N . SER A 1 93 ? -8.008 1.103 -12.933 1.00 83.56 93 SER A N 1
ATOM 738 C CA . SER A 1 93 ? -6.963 2.084 -13.251 1.00 83.56 93 SER A CA 1
ATOM 739 C C . SER A 1 93 ? -5.941 1.530 -14.254 1.00 83.56 93 SER A C 1
ATOM 741 O O . SER A 1 93 ? -5.609 2.191 -15.237 1.00 83.56 93 SER A O 1
ATOM 743 N N . MET A 1 94 ? -5.493 0.283 -14.074 1.00 84.06 94 MET A N 1
ATOM 744 C CA . MET A 1 94 ? -4.558 -0.374 -14.995 1.00 84.06 94 MET A CA 1
ATOM 745 C C . MET A 1 94 ? -5.159 -0.572 -16.390 1.00 84.06 94 MET A C 1
ATOM 747 O O . MET A 1 94 ? -4.455 -0.410 -17.386 1.00 84.06 94 MET A O 1
ATOM 751 N N . LYS A 1 95 ? -6.456 -0.894 -16.495 1.00 81.25 95 LYS A N 1
ATOM 752 C CA . LYS A 1 95 ? -7.126 -1.027 -17.801 1.00 81.25 95 LYS A CA 1
ATOM 753 C C . LYS A 1 95 ? -7.091 0.278 -18.596 1.00 81.25 95 LYS A C 1
ATOM 755 O O . LYS A 1 95 ? -6.912 0.233 -19.815 1.00 81.25 95 LYS A O 1
ATOM 760 N N . LEU A 1 96 ? -7.230 1.423 -17.926 1.00 76.75 96 LEU A N 1
ATOM 761 C CA . LEU A 1 96 ? -7.163 2.736 -18.572 1.00 76.75 96 LEU A CA 1
ATOM 762 C C . LEU A 1 96 ? -5.766 3.019 -19.141 1.00 76.75 96 LEU A C 1
ATOM 764 O O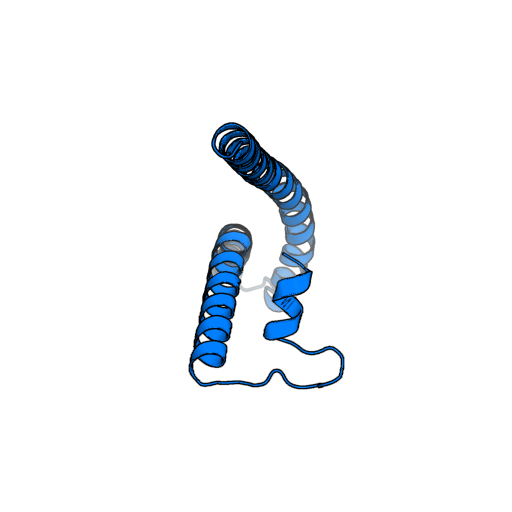 . LEU A 1 96 ? -5.652 3.478 -20.278 1.00 76.75 96 LEU A O 1
ATOM 768 N N . GLU A 1 97 ? -4.708 2.692 -18.395 1.00 76.69 97 GLU A N 1
ATOM 769 C CA . GLU A 1 97 ? -3.325 2.850 -18.867 1.00 76.69 97 GLU A CA 1
ATOM 770 C C . GLU A 1 97 ? -2.993 1.903 -20.030 1.00 76.69 97 GLU A C 1
ATOM 772 O O . GLU A 1 97 ? -2.407 2.327 -21.027 1.00 76.69 97 GLU A O 1
ATOM 777 N N . VAL A 1 98 ? -3.416 0.635 -19.952 1.00 76.62 98 VAL A N 1
ATOM 778 C CA . VAL A 1 98 ? -3.191 -0.355 -21.021 1.00 76.62 98 VAL A CA 1
ATOM 779 C C . VAL A 1 98 ? -3.920 0.037 -22.309 1.00 76.62 98 VAL A C 1
ATOM 781 O O . VAL A 1 98 ? -3.359 -0.086 -23.396 1.00 76.62 98 VAL A O 1
ATOM 784 N N . THR A 1 99 ? -5.146 0.558 -22.206 1.00 74.56 99 THR A N 1
ATOM 785 C CA . THR A 1 99 ? -5.919 1.000 -23.379 1.00 74.56 99 THR A CA 1
ATOM 786 C C . THR A 1 99 ? -5.251 2.191 -24.073 1.00 74.56 99 THR A C 1
ATOM 788 O O . THR A 1 99 ? -5.179 2.223 -25.301 1.00 74.56 99 THR A O 1
ATOM 791 N N . GLN A 1 100 ? -4.689 3.135 -23.310 1.00 73.38 100 GLN A N 1
ATOM 792 C CA . GLN A 1 100 ? -3.913 4.242 -23.879 1.00 73.38 100 GLN A CA 1
ATOM 793 C C . GLN A 1 100 ? -2.616 3.773 -24.548 1.00 73.38 100 GLN A C 1
ATOM 795 O O . GLN A 1 100 ? -2.286 4.244 -25.636 1.00 73.38 100 GLN A O 1
ATOM 800 N N . ALA A 1 101 ? -1.895 2.833 -23.932 1.00 70.81 101 ALA A N 1
ATOM 801 C CA . ALA A 1 101 ? -0.672 2.282 -24.511 1.00 70.81 101 ALA A CA 1
ATOM 802 C C . ALA A 1 101 ? -0.943 1.561 -25.845 1.00 70.81 101 ALA A C 1
ATOM 804 O O . ALA A 1 101 ? -0.190 1.740 -26.803 1.00 70.81 101 ALA A O 1
ATOM 805 N N . ASN A 1 102 ? -2.044 0.809 -25.930 1.00 71.81 102 ASN A N 1
ATOM 806 C CA . ASN A 1 102 ? -2.470 0.159 -27.171 1.00 71.81 102 ASN A CA 1
ATOM 807 C C . ASN A 1 102 ? -2.841 1.181 -28.257 1.00 71.81 102 ASN A C 1
ATOM 809 O O . ASN A 1 102 ? -2.400 1.036 -29.393 1.00 71.81 102 ASN A O 1
ATOM 813 N N . GLY A 1 103 ? -3.565 2.251 -27.912 1.00 71.75 103 GLY A N 1
ATOM 814 C CA . GLY A 1 103 ? -3.901 3.313 -28.869 1.00 71.75 103 GLY A CA 1
ATOM 815 C C . GLY A 1 103 ? -2.673 4.062 -29.403 1.00 71.75 103 GLY A C 1
ATOM 816 O O . GLY A 1 103 ? -2.628 4.428 -30.577 1.00 71.75 103 GLY A O 1
ATOM 817 N N . ALA A 1 104 ? -1.640 4.244 -28.574 1.00 71.44 104 ALA A N 1
ATOM 818 C CA . ALA A 1 104 ? -0.369 4.808 -29.022 1.00 71.44 104 ALA A CA 1
ATOM 819 C C . ALA A 1 104 ? 0.354 3.871 -30.005 1.00 71.44 104 ALA A C 1
ATOM 821 O O . ALA A 1 104 ? 0.883 4.337 -31.011 1.00 71.44 104 ALA A O 1
ATOM 822 N N . LEU A 1 105 ? 0.347 2.558 -29.749 1.00 72.94 105 LEU A N 1
ATOM 823 C CA . LEU A 1 105 ? 0.949 1.553 -30.633 1.00 72.94 105 LEU A CA 1
ATOM 824 C C . LEU A 1 105 ? 0.237 1.467 -31.990 1.00 72.94 105 LEU A C 1
ATOM 826 O O . LEU A 1 105 ? 0.916 1.449 -33.012 1.00 72.94 105 LEU A O 1
ATOM 830 N N . GLU A 1 106 ? -1.098 1.490 -32.014 1.00 74.94 106 GLU A N 1
ATOM 831 C CA . GLU A 1 106 ? -1.881 1.531 -33.261 1.00 74.94 106 GLU A CA 1
ATOM 832 C C . GLU A 1 106 ? -1.608 2.804 -34.074 1.00 74.94 106 GLU A C 1
ATOM 834 O O . GLU A 1 106 ? -1.549 2.767 -35.302 1.00 74.94 106 GLU A O 1
ATOM 839 N N . TRP A 1 107 ? -1.401 3.941 -33.403 1.00 73.00 107 TRP A N 1
ATOM 840 C CA . TRP A 1 107 ? -0.996 5.175 -34.073 1.00 73.00 107 TRP A CA 1
ATOM 841 C C . TRP A 1 107 ? 0.408 5.064 -34.682 1.00 73.00 107 TRP A C 1
ATOM 843 O O . TRP A 1 107 ? 0.606 5.495 -35.816 1.00 73.00 107 TRP A O 1
ATOM 853 N N . PHE A 1 108 ? 1.364 4.452 -33.976 1.00 71.19 108 PHE A N 1
ATOM 854 C CA . PHE A 1 108 ? 2.714 4.224 -34.504 1.00 71.19 108 PHE A CA 1
ATOM 855 C C . PHE A 1 108 ? 2.723 3.272 -35.708 1.00 71.19 108 PHE A C 1
ATOM 857 O O . PHE A 1 108 ? 3.408 3.565 -36.687 1.00 71.19 108 PHE A O 1
ATOM 864 N N . ASP A 1 109 ? 1.937 2.193 -35.666 1.00 75.62 109 ASP A N 1
ATOM 865 C CA . ASP A 1 109 ? 1.787 1.231 -36.773 1.00 75.62 109 ASP A CA 1
ATOM 866 C C . ASP A 1 109 ? 1.114 1.865 -38.003 1.00 75.62 109 ASP A C 1
ATOM 868 O O . ASP A 1 109 ? 1.355 1.486 -39.140 1.00 75.62 109 ASP A O 1
ATOM 872 N N . LYS A 1 110 ? 0.301 2.905 -37.791 1.00 72.44 110 LYS A N 1
ATOM 873 C CA . LYS A 1 110 ? -0.330 3.674 -38.870 1.00 72.44 110 LYS A CA 1
ATOM 874 C C . LYS A 1 110 ? 0.582 4.749 -39.477 1.00 72.44 110 LYS A C 1
ATOM 876 O O . LYS A 1 110 ? 0.313 5.222 -40.580 1.00 72.44 110 LYS A O 1
ATOM 881 N N . VAL A 1 111 ? 1.609 5.188 -38.747 1.00 74.19 111 VAL A N 1
ATOM 882 C CA . VAL A 1 111 ? 2.525 6.274 -39.149 1.00 74.19 111 VAL A CA 1
ATOM 883 C C . VAL A 1 111 ? 3.802 5.743 -39.806 1.00 74.19 111 VAL A C 1
ATOM 885 O O . VAL A 1 111 ? 4.408 6.455 -40.608 1.00 74.19 111 VAL A O 1
ATOM 888 N N . LEU A 1 112 ? 4.207 4.509 -39.509 1.00 55.69 112 LEU A N 1
ATOM 889 C CA . LEU A 1 112 ? 5.303 3.830 -40.198 1.00 55.69 112 LEU A CA 1
ATOM 890 C C . LEU A 1 112 ? 4.717 2.814 -41.201 1.00 55.69 112 LEU A C 1
ATOM 892 O O . LEU A 1 112 ? 3.973 1.946 -40.763 1.00 55.69 112 LEU A O 1
ATOM 896 N N . PRO A 1 113 ? 4.995 2.941 -42.514 1.00 55.91 113 PRO A N 1
ATOM 897 C CA . PRO A 1 113 ? 4.483 2.030 -43.542 1.00 55.91 113 PRO A CA 1
ATOM 898 C C . PRO A 1 113 ? 5.089 0.622 -43.474 1.00 55.91 113 PRO A C 1
ATOM 900 O O . PRO A 1 113 ? 6.249 0.487 -43.013 1.00 55.91 113 PRO A O 1
#

Radius of gyration: 22.85 Å; chains: 1; bounding box: 41×26×74 Å

Foldseek 3Di:
DVVVVCQQPPPPDPDGPDDVVSVVVVVVVVVVVVVVCCVLCVVVVVVLVVLVVVLVVVCVVPVVDPSVVVSVVVCVVVVVVCCVVSVVVVVVVVVVVVVVVVVVVVVVVVVPD

Sequence (113 aa):
VLYRSYLIWPVYQFHPTLSGPGAMELLGLLDRIMRTALLVSGPVVFFLILIDISMMLLRRFAPQFKASQLSPAIKNIVFPVLMVTYAAYLVESMKLEVTQANGALEWFDKVLP

Secondary structure (DSSP, 8-state):
-HHHHTTTS-TT-SS----HHHHHHHHHHHHHHHHHHHHHHHHHHHHHHHHHHHHHHHHHH-TTS-HHHHHHHHHHHHHHHHHHHHHHHHHHHHHHHHHHHHHHHHHHHHH--

pLDDT: mean 79.67, std 11.83, range [55.41, 93.69]